Protein AF-A0A7C3THT9-F1 (afdb_monomer)

pLDDT: mean 80.81, std 11.01, range [49.03, 90.5]

Radius of gyration: 11.44 Å; Cα contacts (8 Å, |Δi|>4): 103; chains: 1; bounding box: 28×24×28 Å

Sequence (74 aa):
MADLDDLKEHAKYCRYILYKIDEVANGFRVRVKAGSYGFDGIVKKEDFDAILAWLEQIDAKMVKGSVSDDVFFV

Solvent-accessible surface area (backbone atoms only — not comparable to full-atom values): 4394 Å² total; per-residue (Å²): 133,71,51,73,65,57,49,56,62,52,38,77,79,37,94,56,36,41,32,39,78,43,84,47,100,82,32,33,37,42,34,38,22,32,74,81,44,52,40,78,48,79,38,44,71,88,54,41,63,61,52,50,53,52,40,57,75,71,68,40,42,76,57,90,65,95,69,61,66,64,81,47,67,100

Mean predicted aligned error: 6.01 Å

Secondary structure (DSSP, 8-state):
---HHHHHHHHTT-S-EEEEEEEETTEEEEEEEETTEEEEEEE-HHHHHHHHHHHHHTTPEE--S---THHHH-

Nearest PDB structures (foldseek):
  6xu6-assembly1_Ck  TM=6.333E-01  e=7.944E-02  Drosophila melanogaster
  9cai-assembly1_Ck  TM=5.242E-01  e=4.705E-02  Caenorhabditis elegans
  8ove-assembly1_Bp  TM=5.602E-01  e=1.032E-01  Trypanosoma brucei brucei
  1sfe-assembly1_A  TM=5.538E-01  e=1.102E-01  Escherichia coli B
  6zj3-assembly1_Lz  TM=4.587E-01  e=5.363E-02  Euglena gracilis

Foldseek 3Di:
DDDVVNVLVLLVVAPAKEWEWDADPQDIWIWIAGPQDIDTDHDHPVCVVVVVVSCVVSVYHYDPDPDDCVVRHD

Structure (mmCIF, N/CA/C/O backbone):
data_AF-A0A7C3THT9-F1
#
_entry.id   AF-A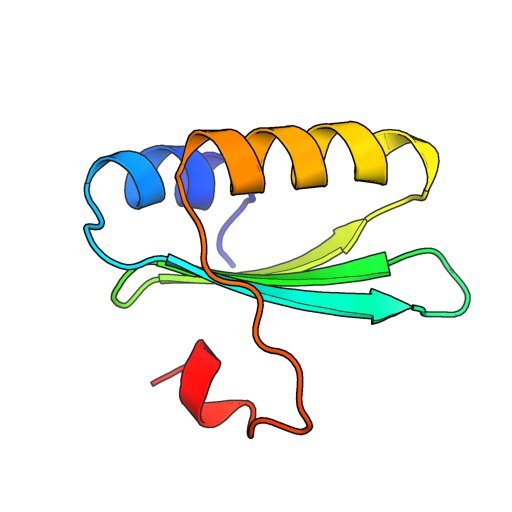0A7C3THT9-F1
#
loop_
_atom_site.group_PDB
_atom_site.id
_atom_site.type_symbol
_atom_site.label_atom_id
_atom_site.label_alt_id
_atom_site.label_comp_id
_atom_site.label_asym_id
_atom_site.label_entity_id
_atom_site.label_seq_id
_atom_site.pdbx_PDB_ins_code
_atom_site.Cartn_x
_atom_site.Cartn_y
_atom_site.Cartn_z
_atom_site.occupancy
_atom_site.B_iso_or_equiv
_atom_site.auth_seq_id
_atom_site.auth_comp_id
_atom_site.auth_asym_id
_atom_site.auth_atom_id
_atom_site.pdbx_PDB_model_num
ATOM 1 N N . MET A 1 1 ? 6.502 -1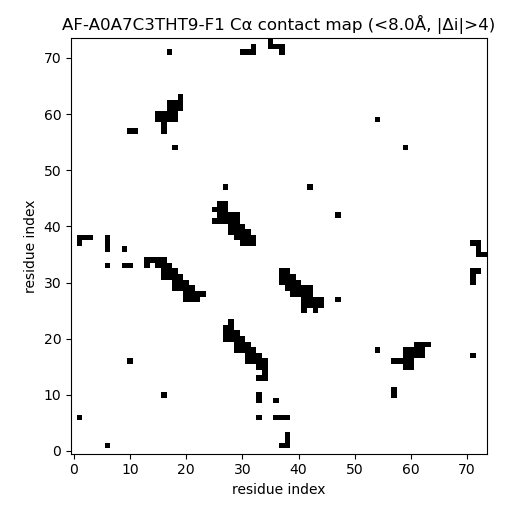5.436 -0.888 1.00 49.75 1 MET A N 1
ATOM 2 C CA . MET A 1 1 ? 5.618 -14.253 -0.869 1.00 49.75 1 MET A CA 1
ATOM 3 C C . MET A 1 1 ? 6.486 -13.091 -0.451 1.00 49.75 1 MET A C 1
ATOM 5 O O . MET A 1 1 ? 7.320 -13.289 0.414 1.00 49.75 1 MET A O 1
ATOM 9 N N . ALA A 1 2 ? 6.363 -11.972 -1.146 1.00 56.31 2 ALA A N 1
ATOM 10 C CA . ALA A 1 2 ? 7.095 -10.748 -0.877 1.00 56.31 2 ALA A CA 1
ATOM 11 C C . ALA A 1 2 ? 6.678 -10.125 0.458 1.00 56.31 2 ALA A C 1
ATOM 13 O O . ALA A 1 2 ? 5.485 -9.865 0.633 1.00 56.31 2 ALA A O 1
ATOM 14 N N . ASP A 1 3 ? 7.613 -9.850 1.360 1.00 71.00 3 ASP A N 1
ATOM 15 C CA . ASP A 1 3 ? 7.321 -9.027 2.528 1.00 71.00 3 ASP A CA 1
ATOM 16 C C . ASP A 1 3 ? 7.253 -7.542 2.128 1.00 71.00 3 ASP A C 1
ATOM 18 O O . ASP A 1 3 ? 7.785 -7.108 1.101 1.00 71.00 3 ASP A O 1
ATOM 22 N N . LEU A 1 4 ? 6.564 -6.733 2.937 1.00 74.50 4 LEU A N 1
ATOM 23 C CA . LEU A 1 4 ? 6.429 -5.292 2.690 1.00 74.50 4 LEU A CA 1
ATOM 24 C C . LEU A 1 4 ? 7.801 -4.594 2.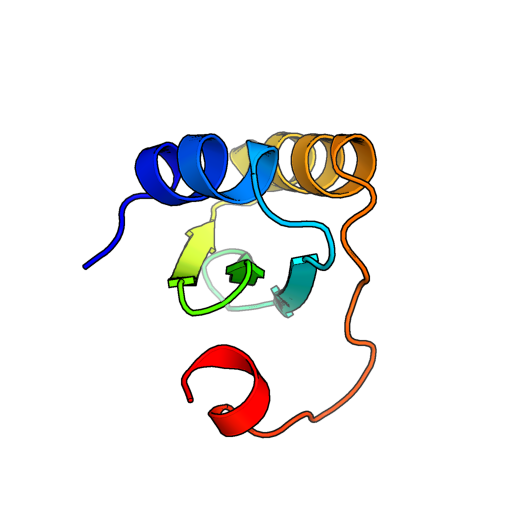621 1.00 74.50 4 LEU A C 1
ATOM 26 O O . LEU A 1 4 ? 7.945 -3.589 1.927 1.00 74.50 4 LEU A O 1
ATOM 30 N N . ASP A 1 5 ? 8.801 -5.121 3.328 1.00 77.56 5 ASP A N 1
ATOM 31 C CA . ASP A 1 5 ? 10.164 -4.587 3.340 1.00 77.56 5 ASP A CA 1
ATOM 32 C C . ASP A 1 5 ? 10.885 -4.802 1.998 1.00 77.56 5 ASP A C 1
ATOM 34 O O . ASP A 1 5 ? 11.470 -3.862 1.458 1.00 77.56 5 ASP A O 1
ATOM 38 N N . ASP A 1 6 ? 10.732 -5.977 1.378 1.00 78.38 6 ASP A N 1
ATOM 39 C CA . ASP A 1 6 ? 11.248 -6.241 0.029 1.00 78.38 6 ASP A CA 1
ATOM 40 C C . ASP A 1 6 ? 10.592 -5.334 -1.016 1.00 78.38 6 ASP A C 1
ATOM 42 O O . ASP A 1 6 ? 11.259 -4.793 -1.902 1.00 78.38 6 ASP A O 1
ATOM 46 N N . LEU A 1 7 ? 9.277 -5.113 -0.897 1.00 78.50 7 LEU A N 1
ATOM 47 C CA . LEU A 1 7 ? 8.568 -4.164 -1.751 1.00 78.50 7 LEU A CA 1
ATOM 48 C C . LEU A 1 7 ? 9.119 -2.743 -1.562 1.00 78.50 7 LEU A C 1
ATOM 50 O O . LEU A 1 7 ? 9.296 -2.032 -2.549 1.00 78.50 7 LEU A O 1
ATOM 54 N N . LYS A 1 8 ? 9.395 -2.321 -0.322 1.00 81.19 8 LYS A N 1
ATOM 55 C CA . LYS A 1 8 ? 9.953 -0.993 -0.020 1.00 81.19 8 LYS A CA 1
ATOM 56 C C . LYS A 1 8 ? 11.329 -0.794 -0.640 1.00 81.19 8 LYS A C 1
ATOM 58 O O . LYS A 1 8 ? 11.585 0.268 -1.208 1.00 81.19 8 LYS A O 1
ATOM 63 N N . GLU A 1 9 ? 12.194 -1.798 -0.559 1.00 81.31 9 GLU A N 1
ATOM 64 C CA . GLU A 1 9 ? 13.504 -1.792 -1.213 1.00 81.31 9 GLU A CA 1
ATOM 65 C C . GLU A 1 9 ? 13.355 -1.749 -2.741 1.00 81.31 9 GLU A C 1
ATOM 67 O O . GLU A 1 9 ? 13.977 -0.914 -3.399 1.00 81.31 9 GLU A O 1
ATOM 72 N N . HIS A 1 10 ? 12.471 -2.571 -3.316 1.00 81.00 10 HIS A N 1
ATOM 73 C CA . HIS A 1 10 ? 12.259 -2.634 -4.764 1.00 81.00 10 HIS A CA 1
ATOM 74 C C . HIS A 1 10 ? 11.611 -1.363 -5.340 1.00 81.00 10 HIS A C 1
ATOM 76 O O . HIS A 1 10 ? 11.974 -0.903 -6.426 1.00 81.00 10 HIS A O 1
ATOM 82 N N . ALA A 1 11 ? 10.681 -0.755 -4.601 1.00 81.38 11 ALA A N 1
ATOM 83 C CA . ALA A 1 11 ? 9.971 0.456 -5.000 1.00 81.38 11 ALA A CA 1
ATOM 84 C C . ALA A 1 11 ? 10.927 1.633 -5.252 1.00 81.38 11 ALA A C 1
ATOM 86 O O . ALA A 1 11 ? 10.688 2.412 -6.170 1.00 81.38 11 ALA A O 1
ATOM 87 N N . LYS A 1 12 ? 12.055 1.719 -4.530 1.00 79.62 12 LYS A N 1
ATOM 88 C CA . LYS A 1 12 ? 13.088 2.755 -4.744 1.00 79.62 12 LYS A CA 1
ATOM 89 C C . LYS A 1 12 ? 13.660 2.751 -6.165 1.00 79.62 12 LYS A C 1
ATOM 91 O O . LYS A 1 12 ? 14.110 3.787 -6.647 1.00 79.62 12 LYS A O 1
ATOM 96 N N . TYR A 1 13 ? 13.650 1.598 -6.829 1.00 81.38 13 TYR A N 1
ATOM 97 C CA . TYR A 1 13 ? 14.173 1.425 -8.185 1.00 81.38 13 TYR A CA 1
ATOM 98 C C . TYR A 1 13 ? 13.077 1.480 -9.257 1.00 81.38 13 TYR A C 1
ATOM 100 O O . TYR A 1 13 ? 13.373 1.420 -10.452 1.00 81.38 13 TYR A O 1
ATOM 108 N N . CYS A 1 14 ? 11.810 1.608 -8.855 1.00 81.88 14 CYS A N 1
ATOM 109 C CA . CYS A 1 14 ? 10.670 1.599 -9.757 1.00 81.88 14 CYS A CA 1
ATOM 110 C C . CYS A 1 14 ? 10.188 3.018 -10.052 1.00 81.88 14 CYS A C 1
ATOM 112 O O . CYS A 1 14 ? 9.887 3.802 -9.160 1.00 81.88 14 CYS A O 1
ATOM 114 N N . ARG A 1 15 ? 10.054 3.336 -11.343 1.00 76.06 15 ARG A N 1
ATOM 115 C CA . ARG A 1 15 ? 9.573 4.650 -11.799 1.00 76.06 15 ARG A CA 1
ATOM 116 C C . ARG A 1 15 ? 8.050 4.792 -11.738 1.00 76.06 15 ARG A C 1
ATOM 118 O O . ARG A 1 15 ? 7.541 5.906 -11.740 1.00 76.06 15 ARG A O 1
ATOM 125 N N . TYR A 1 16 ? 7.341 3.665 -11.726 1.00 81.25 16 TYR A N 1
ATOM 126 C CA . TYR A 1 16 ? 5.886 3.603 -11.692 1.00 81.25 16 TYR A CA 1
ATOM 127 C C . TYR A 1 16 ? 5.453 2.607 -10.627 1.00 81.25 16 TYR A C 1
ATOM 129 O O . TYR A 1 16 ? 5.735 1.411 -10.737 1.00 81.25 16 TYR A O 1
ATOM 137 N N . ILE A 1 17 ? 4.773 3.121 -9.607 1.00 87.94 17 ILE A N 1
ATOM 138 C CA . ILE A 1 17 ? 4.214 2.331 -8.516 1.00 87.94 17 ILE A CA 1
ATOM 139 C C . ILE A 1 17 ? 2.713 2.588 -8.487 1.00 87.94 17 ILE A C 1
ATOM 141 O O . ILE A 1 17 ? 2.265 3.736 -8.482 1.00 87.94 17 ILE A O 1
ATOM 145 N N . LEU A 1 18 ? 1.938 1.512 -8.501 1.00 88.94 18 LEU A N 1
ATOM 146 C CA . LEU A 1 18 ? 0.486 1.545 -8.398 1.00 88.94 18 LEU A CA 1
ATOM 147 C C . LEU A 1 18 ? 0.079 0.953 -7.064 1.00 88.94 18 LEU A C 1
ATOM 149 O O . LEU A 1 18 ? 0.657 -0.040 -6.630 1.00 88.94 18 LEU A O 1
ATOM 153 N N . TYR A 1 19 ? -0.950 1.508 -6.442 1.00 90.44 19 TYR A N 1
ATOM 154 C CA . TYR A 1 19 ? -1.524 0.892 -5.258 1.00 90.44 19 TYR A CA 1
ATOM 155 C C . TYR A 1 19 ? -3.044 0.953 -5.260 1.00 90.44 19 TYR A C 1
ATOM 157 O O . TYR A 1 19 ? -3.662 1.819 -5.885 1.00 90.44 19 TYR A O 1
ATOM 165 N N . LYS A 1 20 ? -3.649 0.017 -4.538 1.00 89.06 20 LYS A N 1
ATOM 166 C CA . LYS A 1 20 ? -5.078 -0.038 -4.275 1.00 89.06 20 LYS A CA 1
ATOM 167 C C . LYS A 1 20 ? -5.314 -0.412 -2.821 1.00 89.06 20 LYS A C 1
ATOM 169 O O . LYS A 1 20 ? -4.605 -1.240 -2.257 1.00 89.06 20 LYS A O 1
ATOM 174 N N . ILE A 1 21 ? -6.318 0.225 -2.241 1.00 89.38 21 ILE A N 1
ATOM 175 C CA . ILE A 1 21 ? -6.730 0.025 -0.860 1.00 89.38 21 ILE A CA 1
ATOM 176 C C . ILE A 1 21 ? -8.205 -0.335 -0.895 1.00 89.38 21 ILE A C 1
ATOM 178 O O . ILE A 1 21 ? -9.005 0.409 -1.462 1.00 89.38 21 ILE A O 1
ATOM 182 N N . ASP A 1 22 ? -8.545 -1.465 -0.292 1.00 88.25 22 ASP A N 1
ATOM 183 C CA . ASP A 1 22 ? -9.920 -1.899 -0.095 1.00 88.25 22 ASP A CA 1
ATOM 184 C C . ASP A 1 22 ? -10.170 -2.059 1.409 1.00 88.25 22 ASP A C 1
ATOM 186 O O . ASP A 1 22 ? -9.377 -2.679 2.121 1.00 88.25 22 ASP A O 1
ATOM 190 N N . GLU A 1 23 ? -11.263 -1.493 1.914 1.00 88.25 23 GLU A N 1
ATOM 191 C CA . GLU A 1 23 ? -1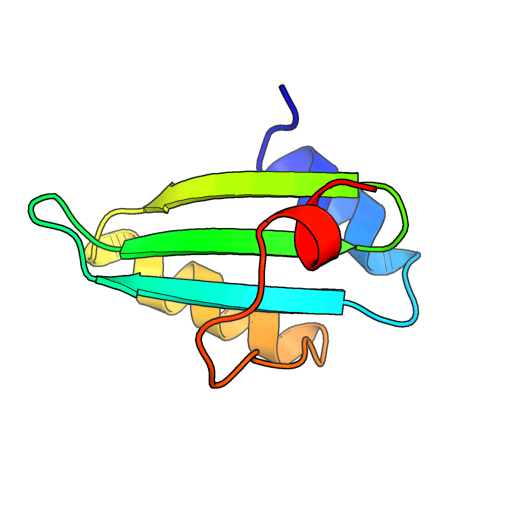1.668 -1.686 3.307 1.00 88.25 23 GLU A CA 1
ATOM 192 C C . GLU A 1 23 ? -12.234 -3.102 3.490 1.00 88.25 23 GLU A C 1
ATOM 194 O O . GLU A 1 23 ? -13.055 -3.572 2.699 1.00 88.25 23 GLU A O 1
ATOM 199 N N . VAL A 1 24 ? -11.771 -3.805 4.523 1.00 89.12 24 VAL A N 1
ATOM 200 C CA . VAL A 1 24 ? -12.186 -5.172 4.859 1.00 89.12 24 VAL A CA 1
ATOM 201 C C . VAL A 1 24 ? -12.535 -5.258 6.344 1.00 89.12 24 VAL A C 1
ATOM 203 O O . VAL A 1 24 ? -12.120 -4.426 7.142 1.00 89.12 24 VAL A O 1
ATOM 206 N N . ALA A 1 25 ? -13.262 -6.301 6.755 1.00 85.44 25 ALA A N 1
ATOM 207 C CA . ALA A 1 25 ? -13.741 -6.436 8.139 1.00 85.44 25 ALA A CA 1
ATOM 208 C C . ALA A 1 25 ? -12.633 -6.335 9.214 1.00 85.44 25 ALA A C 1
ATOM 210 O O . ALA A 1 25 ? -12.896 -5.881 10.322 1.00 85.44 25 ALA A O 1
ATOM 211 N N . ASN A 1 26 ? -11.397 -6.722 8.876 1.00 84.50 26 ASN A N 1
ATOM 212 C CA . ASN A 1 26 ? -10.250 -6.745 9.790 1.00 84.50 26 ASN A CA 1
ATOM 213 C C . ASN A 1 26 ? -9.221 -5.621 9.538 1.00 84.50 26 ASN A C 1
ATOM 215 O O . ASN A 1 26 ? -8.104 -5.703 10.048 1.00 84.50 26 ASN A O 1
ATOM 219 N N . GLY A 1 27 ? -9.559 -4.591 8.751 1.00 90.50 27 GLY A N 1
ATOM 220 C CA . GLY A 1 27 ? -8.658 -3.475 8.447 1.00 90.50 27 GLY A CA 1
ATOM 221 C C . GLY A 1 27 ? -8.711 -3.050 6.983 1.00 90.50 27 GLY A C 1
ATOM 222 O O . GLY A 1 27 ? -9.781 -2.914 6.400 1.00 90.50 27 GLY A O 1
ATOM 223 N N . PHE A 1 28 ? -7.546 -2.852 6.376 1.00 89.69 28 PHE A N 1
ATOM 224 C CA . PHE A 1 28 ? -7.419 -2.408 4.992 1.00 89.69 28 PHE A CA 1
ATOM 225 C C . PHE A 1 28 ? -6.576 -3.405 4.210 1.00 89.69 28 PHE A C 1
ATOM 227 O O . PHE A 1 28 ? -5.431 -3.673 4.566 1.00 89.69 28 PHE A O 1
ATOM 234 N N . ARG A 1 29 ? -7.124 -3.962 3.132 1.00 89.94 29 ARG A N 1
ATOM 235 C CA . ARG A 1 29 ? -6.338 -4.739 2.178 1.00 89.94 29 ARG A CA 1
ATOM 236 C C . ARG A 1 29 ? -5.582 -3.766 1.288 1.00 89.94 29 ARG A C 1
ATOM 238 O O . ARG A 1 29 ? -6.193 -3.006 0.540 1.00 89.94 29 ARG A O 1
ATOM 245 N N . VAL A 1 30 ? -4.262 -3.792 1.379 1.00 89.44 30 VAL A N 1
ATOM 246 C CA . VAL A 1 30 ? -3.364 -2.960 0.589 1.00 89.44 30 VAL A CA 1
ATOM 247 C C . VAL A 1 30 ? -2.700 -3.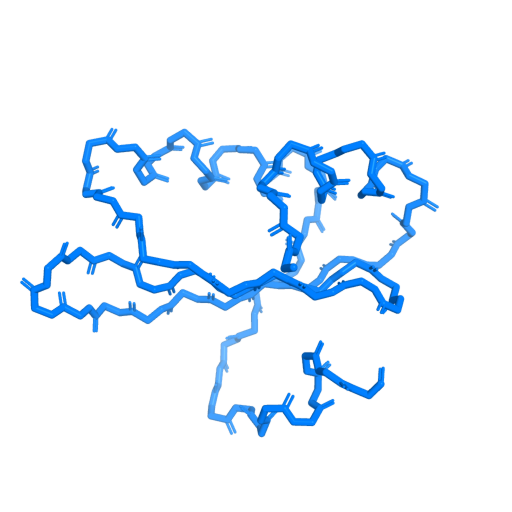831 -0.463 1.00 89.44 30 VAL A C 1
ATOM 249 O O . VAL A 1 30 ? -2.026 -4.813 -0.155 1.00 89.44 30 VAL A O 1
ATOM 252 N N . ARG A 1 31 ? -2.896 -3.442 -1.720 1.00 88.56 31 ARG A N 1
ATOM 253 C CA . ARG A 1 31 ? -2.243 -4.028 -2.886 1.00 88.56 31 ARG A CA 1
ATOM 254 C C . ARG A 1 31 ? -1.320 -2.999 -3.499 1.00 88.56 31 ARG A C 1
ATOM 256 O O . ARG A 1 31 ? -1.748 -1.875 -3.750 1.00 88.56 31 ARG A O 1
ATOM 263 N N . VAL A 1 32 ? -0.074 -3.368 -3.756 1.00 87.56 32 VAL A N 1
ATOM 264 C CA . VAL A 1 32 ? 0.919 -2.478 -4.365 1.00 87.56 32 VAL A CA 1
ATOM 265 C C . VAL A 1 32 ? 1.624 -3.220 -5.486 1.00 87.56 32 VAL A C 1
ATOM 267 O O . VAL A 1 32 ? 2.027 -4.362 -5.305 1.00 87.56 32 VAL A O 1
ATOM 270 N N . LYS A 1 33 ? 1.795 -2.571 -6.634 1.00 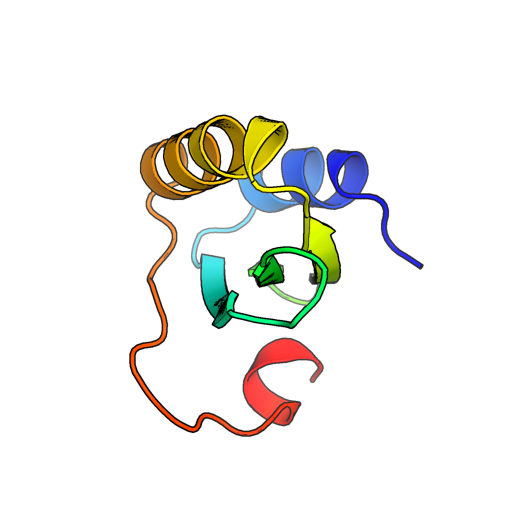86.50 33 LYS A N 1
ATOM 271 C CA . LYS A 1 33 ? 2.636 -3.045 -7.730 1.00 86.50 33 LYS A CA 1
ATOM 272 C C . LYS A 1 33 ? 3.763 -2.059 -7.970 1.00 86.50 33 LYS A C 1
ATOM 274 O O . LYS A 1 33 ? 3.510 -0.892 -8.260 1.00 86.50 33 LYS A O 1
ATOM 279 N N . ALA A 1 34 ? 4.987 -2.555 -7.911 1.00 85.31 34 ALA A N 1
ATOM 280 C C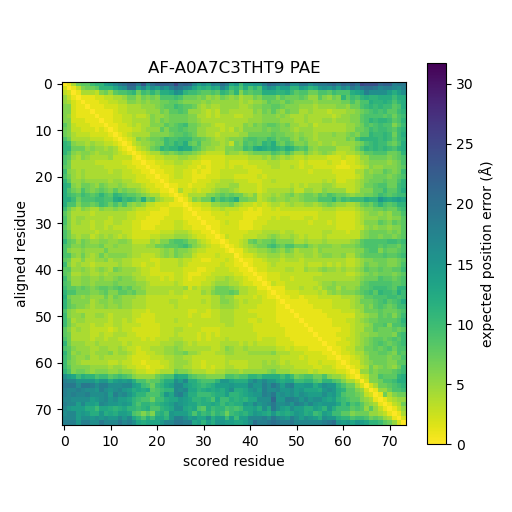A . ALA A 1 34 ? 6.198 -1.851 -8.293 1.00 85.31 34 ALA A CA 1
ATOM 281 C C . ALA A 1 34 ? 6.904 -2.684 -9.375 1.00 85.31 34 ALA A C 1
ATOM 283 O O . ALA A 1 34 ? 7.488 -3.725 -9.084 1.00 85.31 34 ALA A O 1
ATOM 284 N N . GLY A 1 35 ? 6.805 -2.270 -10.642 1.00 81.75 35 GLY A N 1
ATOM 285 C CA . GLY A 1 35 ? 7.376 -3.037 -11.758 1.00 81.75 35 GLY A CA 1
ATOM 286 C C . GLY A 1 35 ? 6.753 -4.434 -11.898 1.00 81.75 35 GLY A C 1
ATOM 287 O O . GLY A 1 35 ? 5.540 -4.551 -12.064 1.00 81.75 35 GLY A O 1
ATOM 288 N N . SER A 1 36 ? 7.582 -5.481 -11.842 1.00 78.12 36 SER A N 1
ATOM 289 C CA . SER A 1 36 ? 7.160 -6.895 -11.842 1.00 78.12 36 SER A CA 1
ATOM 290 C C . SER A 1 36 ? 6.875 -7.444 -10.439 1.00 78.12 36 SER A C 1
ATOM 292 O O . SER A 1 36 ? 6.598 -8.630 -10.282 1.00 78.12 36 SER A O 1
ATOM 294 N N . TYR A 1 37 ? 7.006 -6.613 -9.405 1.00 80.88 37 TYR A N 1
ATOM 295 C CA . TYR A 1 37 ? 6.839 -7.019 -8.019 1.00 80.88 37 TYR A CA 1
ATOM 296 C C . TYR A 1 37 ? 5.483 -6.554 -7.489 1.00 80.88 37 TYR A C 1
ATOM 298 O O . TYR A 1 37 ? 5.145 -5.370 -7.560 1.00 80.88 37 TYR A O 1
ATOM 306 N N . GLY A 1 38 ? 4.705 -7.498 -6.964 1.00 82.88 38 GLY A N 1
ATOM 307 C CA . GLY A 1 38 ? 3.388 -7.258 -6.385 1.00 82.88 38 GLY A CA 1
ATOM 308 C C . GLY A 1 38 ? 3.366 -7.619 -4.903 1.00 82.88 38 GLY A C 1
ATOM 309 O O . GLY A 1 38 ? 3.884 -8.661 -4.504 1.00 82.88 38 GLY A O 1
ATOM 310 N N . PHE A 1 39 ? 2.735 -6.773 -4.100 1.00 85.62 39 PHE A N 1
ATOM 311 C CA . PHE A 1 39 ? 2.416 -7.017 -2.700 1.00 85.62 39 PHE A CA 1
ATOM 312 C C . PHE A 1 39 ? 0.901 -7.022 -2.510 1.00 85.62 39 PHE A C 1
ATOM 314 O O . PHE A 1 39 ? 0.200 -6.174 -3.067 1.00 85.62 39 PHE A O 1
ATOM 321 N N . ASP A 1 40 ? 0.415 -7.948 -1.690 1.00 88.31 40 ASP A N 1
ATOM 322 C CA . ASP A 1 40 ? -0.974 -8.038 -1.247 1.00 88.31 40 ASP A CA 1
ATOM 323 C C . ASP A 1 40 ? -0.987 -8.433 0.224 1.00 88.31 40 ASP A C 1
ATOM 325 O O . ASP A 1 40 ? -0.527 -9.518 0.587 1.00 88.31 40 ASP A O 1
ATOM 329 N N . GLY A 1 41 ? -1.492 -7.543 1.070 1.00 88.06 41 GLY A N 1
ATOM 330 C CA . GLY A 1 41 ? -1.561 -7.786 2.500 1.00 88.06 41 GLY A CA 1
ATOM 331 C C . GLY A 1 41 ? -2.722 -7.060 3.153 1.00 88.06 41 GLY A C 1
ATOM 332 O O . GLY A 1 41 ? -3.193 -6.029 2.675 1.00 88.06 41 GLY A O 1
ATOM 333 N N . ILE A 1 42 ? -3.182 -7.604 4.278 1.00 90.12 42 ILE A N 1
ATOM 334 C CA . ILE A 1 42 ? -4.137 -6.925 5.153 1.00 90.12 42 ILE A CA 1
ATOM 335 C C . ILE A 1 42 ? -3.344 -6.178 6.215 1.00 90.12 42 ILE A C 1
ATOM 337 O O . ILE A 1 42 ? -2.528 -6.761 6.926 1.00 90.12 42 ILE A O 1
ATOM 341 N N . VAL A 1 43 ? -3.618 -4.888 6.318 1.00 88.88 43 VAL A N 1
ATOM 342 C CA . VAL A 1 43 ? -2.966 -3.959 7.227 1.00 88.88 43 VAL A CA 1
ATOM 343 C C . VAL A 1 43 ? -3.999 -3.490 8.240 1.00 88.88 43 VAL A C 1
ATOM 345 O O . VAL A 1 43 ? -5.148 -3.197 7.892 1.00 88.88 43 VAL A O 1
ATOM 348 N N . LYS A 1 44 ? -3.613 -3.439 9.513 1.00 89.56 44 LYS A N 1
ATOM 349 C CA . LYS A 1 44 ? -4.487 -2.920 10.563 1.00 89.56 44 LYS A CA 1
ATOM 350 C C . LYS A 1 44 ? -4.652 -1.411 10.412 1.00 89.56 44 LYS A C 1
ATOM 352 O O . LYS A 1 44 ? -3.810 -0.727 9.839 1.00 89.56 44 LYS A O 1
ATOM 357 N N . LYS A 1 45 ? -5.727 -0.880 10.992 1.00 86.69 45 LYS A N 1
ATOM 358 C CA . LYS A 1 45 ? -6.005 0.561 11.001 1.00 86.69 45 LYS A CA 1
ATOM 359 C C . LYS A 1 45 ? -4.909 1.380 11.697 1.00 86.69 45 LYS A C 1
ATOM 361 O O . LYS A 1 45 ? -4.672 2.507 11.292 1.00 86.69 45 LYS A O 1
ATOM 366 N N . GLU A 1 46 ? -4.246 0.814 12.706 1.00 88.38 46 GLU A N 1
ATOM 367 C CA . GLU A 1 46 ? -3.141 1.465 13.429 1.00 88.38 46 GLU A CA 1
ATOM 368 C C . GLU A 1 46 ? -1.900 1.700 12.548 1.00 88.38 46 GLU A C 1
ATOM 370 O O . GLU A 1 46 ? -1.255 2.736 12.663 1.00 88.38 46 GLU A O 1
ATOM 375 N N . ASP A 1 47 ? -1.621 0.787 11.616 1.00 86.50 47 ASP A N 1
ATOM 376 C CA . ASP A 1 47 ? -0.480 0.860 10.694 1.00 86.50 47 ASP A CA 1
ATOM 377 C C . ASP A 1 47 ? -0.837 1.526 9.352 1.00 86.50 47 ASP A C 1
ATOM 379 O O . ASP A 1 47 ? 0.033 1.798 8.521 1.00 86.50 47 ASP A O 1
ATOM 383 N N . PHE A 1 48 ? -2.127 1.776 9.114 1.00 87.25 48 PHE A N 1
ATOM 384 C CA . PHE A 1 48 ? -2.643 2.260 7.837 1.00 87.25 48 PHE A CA 1
ATOM 385 C C . PHE A 1 48 ? -2.069 3.624 7.445 1.00 87.25 48 PHE A C 1
ATOM 387 O O . PHE A 1 48 ? -1.581 3.781 6.326 1.00 87.25 48 PHE A O 1
ATOM 394 N N . ASP A 1 49 ? -2.073 4.583 8.373 1.00 88.19 49 ASP A N 1
ATOM 395 C CA . ASP A 1 49 ? -1.508 5.921 8.161 1.00 88.19 49 ASP A CA 1
ATOM 396 C C . ASP A 1 49 ? -0.022 5.858 7.781 1.00 88.19 49 ASP A C 1
ATOM 398 O O . ASP A 1 49 ? 0.428 6.586 6.896 1.00 88.19 49 ASP A O 1
ATOM 402 N N . ALA A 1 50 ? 0.740 4.941 8.387 1.00 89.06 50 ALA A N 1
ATOM 403 C CA . ALA A 1 50 ? 2.158 4.772 8.082 1.00 89.06 50 ALA A CA 1
ATOM 404 C C . ALA A 1 50 ? 2.379 4.239 6.657 1.00 89.06 50 ALA A C 1
ATOM 406 O O . ALA A 1 50 ? 3.286 4.690 5.954 1.00 89.06 50 ALA A O 1
ATOM 407 N N . ILE A 1 51 ? 1.539 3.299 6.210 1.00 88.00 51 ILE A N 1
ATOM 408 C CA . ILE A 1 51 ? 1.591 2.786 4.836 1.00 88.00 51 ILE A CA 1
ATOM 409 C C . ILE A 1 51 ? 1.167 3.855 3.833 1.00 88.00 51 ILE A C 1
ATOM 411 O O . ILE A 1 51 ? 1.818 4.002 2.799 1.00 88.00 51 ILE A O 1
ATOM 415 N N . LEU A 1 52 ? 0.114 4.615 4.133 1.00 88.12 52 LEU A N 1
ATOM 416 C CA . LEU A 1 52 ? -0.363 5.672 3.251 1.00 88.12 52 LEU A CA 1
ATOM 417 C C . LEU A 1 52 ? 0.700 6.763 3.070 1.00 88.12 52 LEU A C 1
ATOM 419 O O . LEU A 1 52 ? 1.032 7.099 1.935 1.00 88.12 52 LEU A O 1
ATOM 423 N N . ALA A 1 53 ? 1.312 7.221 4.165 1.00 89.69 53 ALA A N 1
ATOM 424 C CA . ALA A 1 53 ? 2.389 8.206 4.120 1.00 89.69 53 ALA A CA 1
ATOM 425 C C . ALA A 1 53 ? 3.588 7.716 3.290 1.00 89.69 53 ALA A C 1
ATOM 427 O O . ALA A 1 53 ? 4.162 8.475 2.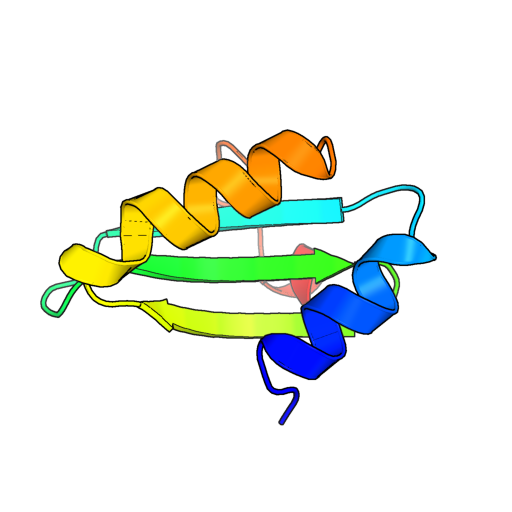510 1.00 89.69 53 ALA A O 1
ATOM 428 N N . TRP A 1 54 ? 3.954 6.436 3.415 1.00 88.69 54 TRP A N 1
ATOM 429 C CA . TRP A 1 54 ? 5.010 5.842 2.595 1.00 88.69 54 TRP A CA 1
ATOM 430 C C . TRP A 1 54 ? 4.645 5.810 1.100 1.00 88.69 54 TRP A C 1
ATOM 432 O O . TRP A 1 54 ? 5.473 6.166 0.262 1.00 88.69 54 TRP A O 1
ATOM 442 N N . LEU A 1 55 ? 3.407 5.437 0.755 1.00 88.50 55 LEU A N 1
ATOM 443 C CA . LEU A 1 55 ? 2.917 5.431 -0.629 1.00 88.50 55 LEU A CA 1
ATOM 444 C C . LEU A 1 55 ? 2.902 6.838 -1.248 1.00 88.50 55 LEU A C 1
ATOM 446 O O . LEU A 1 55 ? 3.206 6.993 -2.430 1.00 88.50 55 LEU A O 1
ATOM 450 N N . GLU A 1 56 ? 2.587 7.864 -0.458 1.00 87.25 56 GLU A N 1
ATOM 451 C CA . GLU A 1 56 ? 2.658 9.260 -0.897 1.00 87.25 56 GLU A CA 1
ATOM 452 C C . GLU A 1 56 ? 4.105 9.727 -1.112 1.00 87.25 56 GLU A C 1
ATOM 454 O O . GLU A 1 56 ? 4.393 10.383 -2.112 1.00 87.25 56 GLU A O 1
ATOM 459 N N . GLN A 1 57 ? 5.040 9.343 -0.233 1.00 88.31 57 GLN A N 1
ATOM 460 C CA . GLN A 1 57 ? 6.462 9.699 -0.364 1.00 88.31 57 GLN A CA 1
ATOM 461 C C . GLN A 1 57 ? 7.109 9.166 -1.647 1.00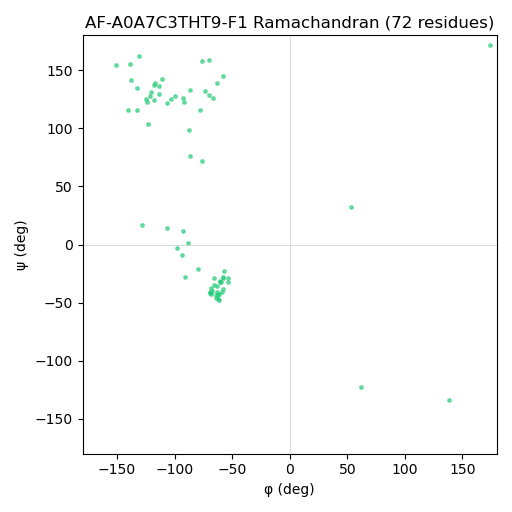 88.31 57 GLN A C 1
ATOM 463 O O . GLN A 1 57 ? 8.010 9.804 -2.191 1.00 88.31 57 GLN A O 1
ATOM 468 N N . ILE A 1 58 ? 6.664 8.006 -2.127 1.00 84.75 58 ILE A N 1
ATOM 469 C CA . ILE A 1 58 ? 7.186 7.371 -3.346 1.00 84.75 58 ILE A CA 1
ATOM 470 C C . ILE A 1 58 ? 6.394 7.757 -4.610 1.00 84.75 58 ILE A C 1
ATOM 472 O O . ILE A 1 58 ? 6.572 7.131 -5.653 1.00 84.75 58 ILE A O 1
ATOM 476 N N . ASP A 1 59 ? 5.511 8.761 -4.523 1.00 84.06 59 ASP A N 1
ATOM 477 C CA . ASP A 1 59 ? 4.613 9.217 -5.598 1.00 84.06 59 ASP A CA 1
ATOM 478 C C . ASP A 1 59 ? 3.766 8.078 -6.209 1.00 84.06 59 ASP A C 1
ATOM 480 O O . ASP A 1 59 ? 3.431 8.078 -7.399 1.00 84.06 59 ASP A O 1
ATOM 484 N N . ALA A 1 60 ? 3.401 7.076 -5.399 1.00 88.38 60 ALA A N 1
ATOM 485 C CA . ALA A 1 60 ? 2.601 5.959 -5.878 1.00 88.38 60 ALA A CA 1
ATOM 486 C C . ALA A 1 60 ? 1.225 6.453 -6.345 1.00 88.38 60 ALA A C 1
ATOM 488 O O . ALA A 1 60 ? 0.583 7.301 -5.718 1.00 88.38 60 ALA A O 1
ATOM 489 N N . LYS A 1 61 ? 0.732 5.912 -7.460 1.00 87.81 61 LYS A N 1
ATOM 490 C CA . LYS A 1 61 ? -0.573 6.297 -8.004 1.00 87.81 61 LYS A CA 1
ATOM 491 C C . LYS A 1 61 ? -1.666 5.380 -7.473 1.00 87.81 61 LYS A C 1
ATOM 493 O O . LYS A 1 61 ? -1.641 4.166 -7.678 1.00 87.81 61 LYS A O 1
ATOM 498 N N . MET A 1 62 ? -2.659 5.991 -6.829 1.00 87.50 62 MET A N 1
ATOM 499 C CA . MET A 1 62 ? -3.850 5.288 -6.368 1.00 87.50 62 MET A CA 1
ATOM 500 C C . MET A 1 62 ? -4.714 4.869 -7.554 1.00 87.50 62 MET A C 1
ATOM 502 O O . MET A 1 62 ? -5.121 5.691 -8.379 1.00 87.50 62 MET A O 1
ATOM 506 N N . VAL A 1 63 ? -5.079 3.597 -7.584 1.00 85.38 63 VAL A N 1
ATOM 507 C CA . VAL A 1 63 ? -6.009 3.045 -8.558 1.00 85.38 63 VAL A CA 1
ATOM 508 C C . VAL A 1 63 ? -7.440 3.204 -8.038 1.00 85.38 63 VAL A C 1
ATOM 510 O O . VAL A 1 63 ? -7.926 2.417 -7.228 1.00 85.38 63 VAL A O 1
ATOM 513 N N . LYS A 1 64 ? -8.131 4.247 -8.510 1.00 68.38 64 LYS A N 1
ATOM 514 C CA . LYS A 1 64 ? -9.533 4.541 -8.171 1.00 68.38 64 LYS A CA 1
ATOM 515 C C . LYS A 1 64 ? -10.477 3.784 -9.117 1.00 68.38 64 LYS A C 1
ATOM 517 O O . LYS A 1 64 ? -11.006 4.362 -10.059 1.00 68.38 64 LYS A O 1
ATOM 522 N N . GLY A 1 65 ? -10.645 2.476 -8.912 1.00 65.81 65 GLY A N 1
ATOM 523 C CA . GLY A 1 65 ? -11.591 1.674 -9.699 1.00 65.81 65 GLY A CA 1
ATOM 524 C C . GLY A 1 65 ? -11.559 0.164 -9.441 1.00 65.81 65 GLY A C 1
ATOM 525 O O . GLY A 1 65 ? -10.677 -0.373 -8.760 1.00 65.81 65 GLY A O 1
ATOM 526 N N . SER A 1 66 ? -12.528 -0.541 -10.029 1.00 61.78 66 SER A N 1
ATOM 527 C CA . SER A 1 66 ? -12.566 -2.008 -10.113 1.00 61.78 66 SER A CA 1
ATOM 528 C C . SER A 1 66 ? -11.590 -2.485 -11.182 1.00 61.78 66 SER A C 1
ATOM 530 O O . SER A 1 66 ? -11.974 -2.851 -12.287 1.00 61.78 66 SER A O 1
ATOM 532 N N . VAL A 1 67 ? -10.302 -2.389 -10.879 1.00 63.03 67 VAL A N 1
ATOM 533 C CA . VAL A 1 67 ? -9.243 -2.861 -11.767 1.00 63.03 67 VAL A CA 1
ATOM 534 C C . VAL A 1 67 ? -8.991 -4.345 -11.505 1.00 63.03 67 VAL A C 1
ATOM 536 O O . VAL A 1 67 ? -8.922 -4.744 -10.341 1.00 63.03 67 VAL A O 1
ATOM 539 N N . SER A 1 68 ? -8.911 -5.136 -12.583 1.00 58.59 68 SER A N 1
ATOM 540 C CA . SER A 1 68 ? -8.640 -6.582 -12.537 1.00 58.59 68 SER A CA 1
ATOM 541 C C . SER A 1 68 ? -7.310 -6.858 -11.841 1.00 58.59 68 SER A C 1
ATOM 543 O O . SER A 1 68 ? -6.356 -6.091 -12.007 1.00 58.59 68 SER A O 1
ATOM 545 N N . ASP A 1 69 ? -7.233 -7.961 -11.098 1.00 61.69 69 ASP A N 1
ATOM 546 C CA . ASP A 1 69 ? -6.013 -8.394 -10.408 1.00 61.69 69 ASP A CA 1
ATOM 547 C C . ASP A 1 69 ? -4.818 -8.578 -11.368 1.00 61.69 69 ASP A C 1
ATOM 549 O O . ASP A 1 69 ? -3.676 -8.380 -10.957 1.00 61.69 69 ASP A O 1
ATOM 553 N N . ASP A 1 70 ? -5.050 -8.804 -12.668 1.00 59.97 70 ASP A N 1
ATOM 554 C CA . ASP A 1 70 ? -4.012 -8.818 -13.716 1.00 59.97 70 ASP A CA 1
ATOM 555 C C . ASP A 1 70 ? -3.151 -7.548 -13.743 1.00 59.97 70 ASP A C 1
ATOM 557 O O . ASP A 1 70 ? -1.953 -7.589 -14.029 1.00 59.97 70 ASP A O 1
ATOM 561 N N . VAL A 1 71 ? -3.728 -6.394 -13.396 1.00 62.44 71 VAL A N 1
ATOM 562 C CA . VAL A 1 71 ? -2.966 -5.142 -13.355 1.00 62.44 71 VAL A CA 1
ATOM 563 C C . VAL A 1 71 ? -1.908 -5.183 -12.262 1.00 62.44 71 VAL A C 1
ATOM 565 O O . VAL A 1 71 ? -0.853 -4.580 -12.441 1.00 62.44 71 VAL A O 1
ATOM 568 N N . PHE A 1 72 ? -2.135 -5.944 -11.189 1.00 56.12 72 PHE A N 1
ATOM 569 C CA . PHE A 1 72 ? -1.223 -6.079 -10.058 1.00 56.12 72 PHE A CA 1
ATOM 570 C C . PHE A 1 72 ? -0.226 -7.245 -10.208 1.00 56.12 72 PHE A C 1
ATOM 572 O O . PHE A 1 72 ? 0.897 -7.105 -9.730 1.00 56.12 72 PHE A O 1
ATOM 579 N N . PHE A 1 73 ? -0.563 -8.321 -10.940 1.00 56.34 73 PHE A N 1
ATOM 580 C CA . PHE A 1 73 ? 0.201 -9.588 -10.908 1.00 56.34 73 PHE A CA 1
ATOM 581 C C . PHE A 1 73 ? 0.652 -10.196 -12.256 1.00 56.34 73 PHE A C 1
ATOM 583 O O . PHE A 1 73 ? 1.014 -11.369 -12.266 1.00 56.34 73 PHE A O 1
ATOM 590 N N . VAL A 1 74 ? 0.661 -9.448 -13.374 1.00 49.03 74 VAL A N 1
ATOM 591 C CA . VAL A 1 74 ? 1.358 -9.892 -14.615 1.00 49.03 74 VAL A CA 1
ATOM 592 C C . VAL A 1 74 ? 2.825 -10.220 -14.367 1.00 49.03 74 VAL A C 1
ATOM 594 O O . VAL A 1 74 ? 3.506 -9.330 -13.804 1.00 49.03 74 VAL A O 1
#